Protein AF-A0A537HXJ0-F1 (afdb_monomer_lite)

Structure (mmCIF, N/CA/C/O backbone):
data_AF-A0A537HXJ0-F1
#
_entry.id   AF-A0A537HXJ0-F1
#
loop_
_atom_site.group_PDB
_atom_site.id
_atom_site.type_symbol
_atom_site.label_atom_id
_atom_site.label_alt_id
_atom_site.label_comp_id
_atom_site.label_asym_id
_atom_site.label_entity_id
_atom_site.label_seq_id
_atom_site.pdbx_PDB_ins_code
_atom_site.Cartn_x
_atom_site.Cartn_y
_atom_site.Cartn_z
_atom_site.occupancy
_atom_site.B_iso_or_equiv
_atom_site.auth_seq_id
_atom_site.auth_comp_id
_atom_site.auth_asym_id
_atom_site.auth_atom_id
_atom_site.pdbx_PDB_model_num
ATOM 1 N N . MET A 1 1 ? 17.131 22.274 -21.277 1.00 43.19 1 MET A N 1
ATOM 2 C CA . MET A 1 1 ? 16.135 21.295 -21.761 1.00 43.19 1 MET A CA 1
ATOM 3 C C . MET A 1 1 ? 15.033 21.172 -20.730 1.00 43.19 1 MET A C 1
ATOM 5 O O . MET A 1 1 ? 15.291 20.719 -19.618 1.00 43.19 1 MET A O 1
ATOM 9 N N . SER A 1 2 ? 13.855 21.678 -21.082 1.0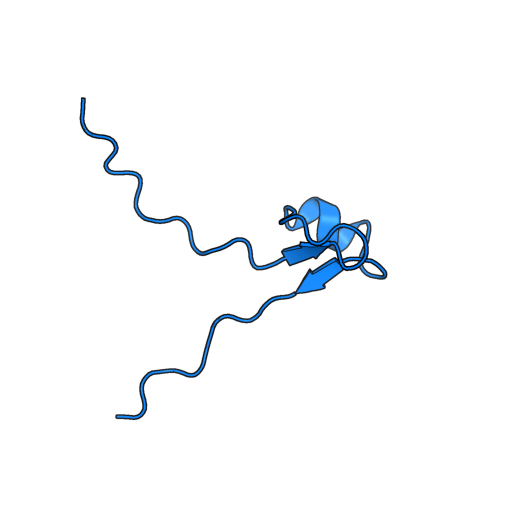0 50.34 2 SER A N 1
ATOM 10 C CA . SER A 1 2 ? 12.665 21.734 -20.242 1.00 50.34 2 SER A CA 1
ATOM 11 C C . SER A 1 2 ? 12.287 20.357 -19.710 1.00 50.34 2 SER A C 1
ATOM 13 O O . SER A 1 2 ? 12.053 19.423 -20.474 1.00 50.34 2 SER A O 1
ATOM 15 N N . LYS A 1 3 ? 12.204 20.225 -18.386 1.00 57.28 3 LYS A N 1
ATOM 16 C CA . LYS A 1 3 ? 11.475 19.126 -17.751 1.00 57.28 3 LYS A CA 1
ATOM 17 C C . LYS A 1 3 ? 10.047 19.600 -17.512 1.00 57.28 3 LYS A C 1
ATOM 19 O O . LYS A 1 3 ? 9.615 19.704 -16.372 1.00 57.28 3 LYS A O 1
ATOM 24 N N . ASP A 1 4 ? 9.304 19.836 -18.593 1.00 58.06 4 ASP A N 1
ATOM 25 C CA . ASP A 1 4 ? 7.836 19.875 -18.568 1.00 58.06 4 ASP A CA 1
ATOM 26 C C . ASP A 1 4 ? 7.306 18.452 -18.340 1.00 58.06 4 ASP A C 1
ATOM 28 O O . ASP A 1 4 ? 6.589 17.860 -19.148 1.00 58.06 4 ASP A O 1
ATOM 32 N N . LYS A 1 5 ? 7.705 17.839 -17.224 1.00 56.62 5 LYS A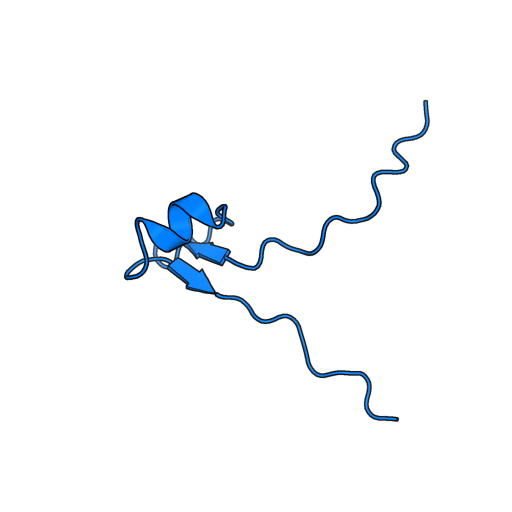 N 1
ATOM 33 C CA . LYS A 1 5 ? 7.094 16.611 -16.748 1.00 56.62 5 LYS A CA 1
ATOM 34 C C . LYS A 1 5 ? 5.810 17.070 -16.074 1.00 56.62 5 LYS A C 1
ATOM 36 O O . LYS A 1 5 ? 5.831 17.401 -14.892 1.00 56.62 5 LYS A O 1
ATOM 41 N N . LYS A 1 6 ? 4.716 17.159 -16.851 1.00 51.78 6 LYS A N 1
ATOM 42 C CA . LYS A 1 6 ? 3.344 17.278 -16.318 1.00 51.78 6 LYS A CA 1
ATOM 43 C C . LYS A 1 6 ? 3.287 16.450 -15.031 1.00 51.78 6 LYS A C 1
ATOM 45 O O . LYS A 1 6 ? 3.706 15.290 -15.112 1.00 51.78 6 LYS A O 1
ATOM 50 N N . PRO A 1 7 ? 2.857 16.996 -13.878 1.00 54.66 7 PRO A N 1
ATOM 51 C CA . PRO A 1 7 ? 2.868 16.240 -12.637 1.00 54.66 7 PRO A CA 1
ATOM 52 C C . PRO A 1 7 ? 2.020 14.994 -12.869 1.00 54.66 7 PRO A C 1
ATOM 54 O O . PRO A 1 7 ? 0.801 15.070 -13.026 1.00 54.66 7 PRO A O 1
ATOM 57 N N . SER A 1 8 ? 2.681 13.842 -13.005 1.00 58.09 8 SER A N 1
ATOM 58 C CA . SER A 1 8 ? 1.992 12.564 -13.026 1.00 58.09 8 SER A CA 1
ATOM 59 C C . SER A 1 8 ? 1.178 12.519 -11.740 1.00 58.09 8 SER A C 1
ATOM 61 O O . SER A 1 8 ? 1.741 12.878 -10.699 1.00 58.09 8 SER A O 1
ATOM 63 N N . PRO A 1 9 ? -0.114 12.144 -11.791 1.00 64.56 9 PRO A N 1
ATOM 64 C CA . PRO A 1 9 ? -0.939 12.109 -10.595 1.00 64.56 9 PRO A CA 1
ATOM 65 C C . PRO A 1 9 ? -0.184 11.346 -9.505 1.00 64.56 9 PRO A C 1
ATOM 67 O O . PRO A 1 9 ? 0.485 10.357 -9.841 1.00 64.56 9 PRO A O 1
ATOM 70 N N . PRO A 1 10 ? -0.242 11.811 -8.243 1.00 65.75 10 PRO A N 1
ATOM 71 C CA . PRO A 1 10 ? 0.466 11.151 -7.164 1.00 65.75 10 PRO A CA 1
ATOM 72 C C . PRO A 1 10 ? 0.131 9.654 -7.201 1.00 65.75 10 PRO A C 1
ATOM 74 O O . PRO A 1 10 ? -1.015 9.285 -7.504 1.00 65.75 10 PRO A O 1
ATOM 77 N N . PRO A 1 11 ? 1.132 8.780 -7.006 1.00 68.75 11 PRO A N 1
ATOM 78 C CA . PRO A 1 11 ? 0.906 7.347 -6.971 1.00 68.75 11 PRO A CA 1
ATOM 79 C C . PRO A 1 11 ? -0.211 7.048 -5.974 1.00 68.75 11 PRO A C 1
ATOM 81 O O . PRO A 1 11 ? -0.096 7.302 -4.783 1.00 68.75 11 PRO A O 1
ATOM 84 N N . LYS A 1 12 ? -1.317 6.512 -6.493 1.00 81.81 12 LYS A N 1
ATOM 85 C CA . LYS A 1 12 ? -2.526 6.207 -5.718 1.00 81.81 12 LYS A CA 1
ATOM 86 C C . LYS A 1 12 ? -2.342 5.024 -4.779 1.00 81.81 12 LYS A C 1
ATOM 88 O O . LYS A 1 12 ? -3.325 4.562 -4.229 1.00 81.81 12 LYS A O 1
ATOM 93 N N . TYR A 1 13 ? -1.151 4.449 -4.689 1.00 89.00 13 TYR A N 1
ATOM 94 C CA . TYR A 1 13 ? -0.913 3.220 -3.956 1.00 89.00 13 TYR A CA 1
ATOM 95 C C . TYR A 1 13 ? 0.323 3.388 -3.095 1.00 89.00 13 TYR A C 1
ATOM 97 O O . TYR A 1 13 ? 1.368 3.836 -3.574 1.00 89.00 13 TYR A O 1
ATOM 105 N N . ARG A 1 14 ? 0.188 3.030 -1.827 1.00 91.00 14 ARG A N 1
ATOM 106 C CA . ARG A 1 14 ? 1.223 3.167 -0.818 1.00 91.00 14 ARG A CA 1
ATOM 107 C C . ARG A 1 14 ? 1.298 1.883 -0.014 1.00 91.00 14 ARG A C 1
ATOM 109 O O . ARG A 1 14 ? 0.272 1.361 0.403 1.00 91.00 14 ARG A O 1
ATOM 116 N N . ASP A 1 15 ? 2.496 1.358 0.154 1.00 89.75 15 ASP A N 1
ATOM 117 C CA . ASP A 1 15 ? 2.736 0.195 0.994 1.00 89.75 15 ASP A CA 1
ATOM 118 C C . ASP A 1 15 ? 2.435 0.569 2.456 1.00 89.75 15 ASP A C 1
ATOM 120 O O . ASP A 1 15 ? 2.896 1.602 2.944 1.00 89.75 15 ASP A O 1
ATOM 124 N N . ALA A 1 16 ? 1.588 -0.220 3.112 1.00 89.25 16 ALA A N 1
ATOM 125 C CA . ALA A 1 16 ? 1.080 0.027 4.458 1.00 89.25 16 ALA A CA 1
ATOM 126 C C . ALA A 1 16 ? 2.174 -0.140 5.517 1.00 89.25 16 ALA A C 1
ATOM 128 O O . ALA A 1 16 ? 2.146 0.548 6.534 1.00 89.25 16 ALA A O 1
ATOM 129 N N . ASP A 1 17 ? 3.132 -1.031 5.258 1.00 89.38 17 ASP A N 1
ATO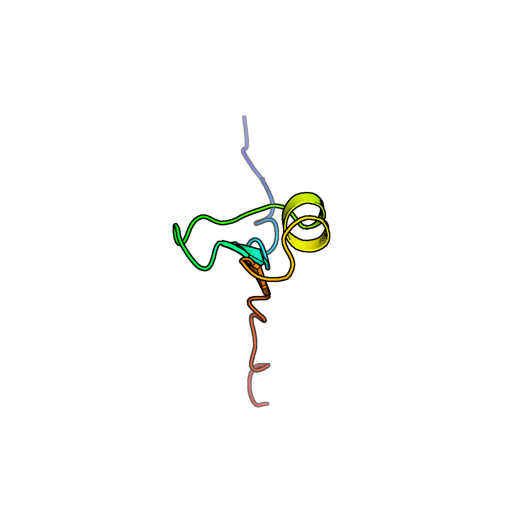M 130 C CA . ASP A 1 17 ? 4.189 -1.379 6.201 1.00 89.38 17 ASP A CA 1
ATOM 131 C C . ASP A 1 17 ? 5.349 -0.379 6.127 1.00 89.38 17 ASP A C 1
ATOM 133 O O . ASP A 1 17 ? 5.782 0.171 7.137 1.00 89.38 17 ASP A O 1
ATOM 13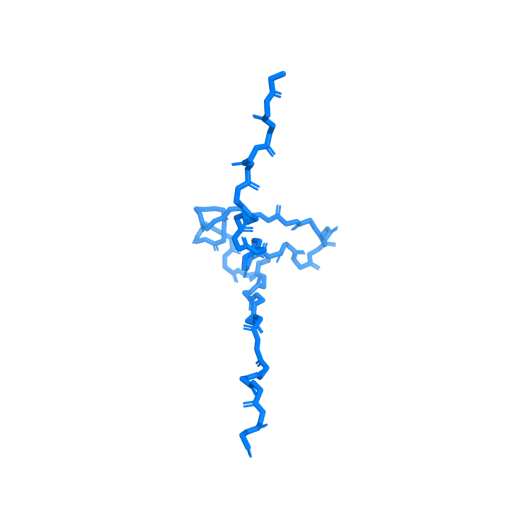7 N N . SER A 1 18 ? 5.850 -0.105 4.920 1.00 89.94 18 SER A N 1
ATOM 138 C CA . SER A 1 18 ? 7.005 0.779 4.705 1.00 89.94 18 SER A CA 1
ATOM 139 C C . SER A 1 18 ? 6.635 2.241 4.456 1.00 89.94 18 SER A C 1
ATOM 141 O O . SER A 1 18 ? 7.499 3.118 4.506 1.00 89.94 18 SER A O 1
ATOM 143 N N . GLY A 1 19 ? 5.375 2.527 4.122 1.00 87.69 19 GLY A N 1
ATOM 144 C CA . GLY A 1 19 ? 4.938 3.866 3.741 1.00 87.69 19 GLY A CA 1
ATOM 145 C C . GLY A 1 19 ? 5.525 4.348 2.411 1.00 87.69 19 GLY A C 1
ATOM 146 O O . GLY A 1 19 ? 5.479 5.550 2.139 1.00 87.69 19 GLY A O 1
ATOM 147 N N . GLN A 1 20 ? 6.079 3.467 1.576 1.00 89.50 20 GLN A N 1
ATOM 148 C CA . GLN A 1 20 ? 6.596 3.830 0.256 1.00 89.50 20 GLN A CA 1
ATOM 149 C C . GLN A 1 20 ? 5.491 3.828 -0.796 1.00 89.50 20 GLN A C 1
ATOM 151 O O . GLN A 1 20 ? 4.580 3.006 -0.767 1.00 89.50 20 GLN A O 1
ATOM 156 N N . TYR A 1 21 ? 5.579 4.738 -1.764 1.00 88.81 21 TYR A N 1
ATOM 157 C CA . TYR A 1 21 ? 4.656 4.725 -2.890 1.00 88.81 21 TYR A CA 1
ATOM 158 C C . TYR A 1 21 ? 5.017 3.623 -3.876 1.00 88.81 21 TYR A C 1
ATOM 160 O O . TYR A 1 21 ? 6.155 3.514 -4.335 1.00 88.81 21 TYR A O 1
ATOM 168 N N . VAL A 1 22 ? 4.013 2.839 -4.241 1.00 88.62 22 VAL A N 1
ATOM 169 C CA . VAL A 1 22 ? 4.160 1.658 -5.083 1.00 88.62 22 VAL A CA 1
ATOM 170 C C . VAL A 1 22 ? 3.324 1.793 -6.349 1.00 88.62 22 VAL A C 1
ATOM 172 O O . VAL A 1 22 ? 2.404 2.606 -6.460 1.00 88.62 22 VAL A O 1
ATOM 175 N N . LYS A 1 23 ? 3.680 1.005 -7.362 1.00 88.50 23 LYS A N 1
ATOM 176 C CA . LYS A 1 23 ? 2.910 0.935 -8.606 1.00 88.50 23 LYS A CA 1
ATOM 177 C C . LYS A 1 23 ? 1.667 0.079 -8.407 1.00 88.50 23 LYS A C 1
ATOM 179 O O . LYS A 1 23 ? 1.603 -0.757 -7.510 1.00 88.50 23 LYS A O 1
ATOM 184 N N . LYS A 1 24 ? 0.708 0.240 -9.316 1.00 85.81 24 LYS A N 1
ATOM 185 C CA . LYS A 1 24 ? -0.525 -0.542 -9.300 1.00 85.81 24 LYS A CA 1
ATOM 186 C C . LYS A 1 24 ? -0.271 -2.052 -9.402 1.00 85.81 24 LYS A C 1
ATOM 188 O O . LYS A 1 24 ? -0.873 -2.791 -8.645 1.00 85.81 24 LYS A O 1
ATOM 193 N N . ASP A 1 25 ? 0.687 -2.494 -10.219 1.00 89.31 25 ASP A N 1
ATOM 194 C CA . ASP A 1 25 ? 1.018 -3.925 -10.331 1.00 89.31 25 ASP A CA 1
ATOM 195 C C . ASP A 1 25 ? 1.501 -4.532 -9.007 1.00 89.31 25 ASP A C 1
ATOM 197 O O . ASP A 1 25 ? 1.242 -5.697 -8.717 1.00 89.31 25 ASP A O 1
ATOM 201 N N . TYR A 1 26 ? 2.215 -3.743 -8.198 1.00 90.31 26 TYR A N 1
ATOM 202 C CA . TYR A 1 26 ? 2.613 -4.165 -6.859 1.00 90.31 26 TYR A CA 1
ATOM 203 C C . TYR A 1 26 ? 1.396 -4.200 -5.935 1.00 90.31 26 TYR A C 1
ATOM 205 O O . TYR A 1 26 ? 1.198 -5.191 -5.247 1.00 90.31 26 TYR A O 1
ATOM 213 N N . ALA A 1 27 ? 0.538 -3.178 -5.987 1.00 88.94 27 ALA A N 1
ATOM 214 C CA . ALA A 1 27 ? -0.708 -3.148 -5.223 1.00 88.94 27 ALA A CA 1
ATOM 215 C C . ALA A 1 27 ? -1.618 -4.352 -5.520 1.00 88.94 27 ALA A C 1
ATOM 217 O O . ALA A 1 27 ? -2.199 -4.924 -4.604 1.00 88.94 27 ALA A O 1
ATOM 218 N N . ASP A 1 28 ? -1.705 -4.760 -6.787 1.00 90.12 28 ASP A N 1
ATOM 219 C CA . ASP A 1 28 ? -2.529 -5.888 -7.227 1.00 90.12 28 ASP A CA 1
ATOM 220 C C . ASP A 1 28 ? -1.943 -7.237 -6.761 1.00 90.12 28 ASP A C 1
ATOM 222 O O . ASP A 1 28 ? -2.690 -8.160 -6.440 1.00 90.12 28 ASP A O 1
ATOM 226 N N . LYS A 1 29 ? -0.609 -7.351 -6.661 1.00 94.75 29 LYS A N 1
ATOM 227 C CA . LYS A 1 29 ? 0.082 -8.525 -6.086 1.00 94.75 29 LYS A CA 1
ATOM 228 C C . LYS A 1 29 ? 0.070 -8.540 -4.556 1.00 94.75 29 LYS A C 1
ATOM 230 O O . LYS A 1 29 ? 0.066 -9.612 -3.955 1.00 94.75 29 LYS A O 1
ATOM 235 N N . HIS A 1 30 ? 0.050 -7.363 -3.937 1.00 91.88 30 HIS A N 1
ATOM 236 C CA . HIS A 1 30 ? 0.129 -7.153 -2.493 1.00 91.88 30 HIS A CA 1
ATOM 237 C C . HIS A 1 30 ? -1.083 -6.369 -1.959 1.00 91.88 30 HIS A C 1
ATOM 239 O O . HIS A 1 30 ? -0.916 -5.348 -1.288 1.00 91.88 30 HIS A O 1
ATOM 245 N N . PRO A 1 31 ? -2.325 -6.840 -2.190 1.00 88.69 31 PRO A N 1
ATOM 246 C CA . PRO A 1 31 ? -3.525 -6.091 -1.817 1.00 88.69 31 PRO A CA 1
ATOM 247 C C . PRO A 1 31 ? -3.718 -5.988 -0.299 1.00 88.69 31 PRO A C 1
ATOM 249 O O . PRO A 1 31 ? -4.455 -5.131 0.172 1.00 88.69 31 PRO A O 1
ATOM 252 N N . LYS A 1 32 ? -3.065 -6.866 0.474 1.00 91.94 32 LYS A N 1
ATOM 253 C CA . LYS A 1 32 ? -3.128 -6.876 1.943 1.00 91.94 32 LYS A CA 1
ATOM 254 C C . LYS A 1 32 ? -2.213 -5.837 2.589 1.00 91.94 32 LYS A C 1
ATOM 256 O O . LYS A 1 32 ? -2.535 -5.351 3.664 1.00 91.94 32 LYS A O 1
ATOM 261 N N . THR A 1 33 ? -1.093 -5.519 1.940 1.00 93.00 33 THR A N 1
ATOM 262 C CA . THR A 1 33 ? -0.065 -4.600 2.455 1.00 93.00 33 THR A CA 1
ATOM 263 C C . THR A 1 33 ? 0.019 -3.323 1.628 1.00 93.00 33 THR A C 1
ATOM 265 O O . THR A 1 33 ? 0.946 -2.545 1.791 1.00 93.00 33 THR A O 1
ATOM 268 N N . THR A 1 34 ? -0.941 -3.075 0.733 1.00 92.81 34 THR A N 1
ATOM 269 C CA . THR A 1 34 ? -0.985 -1.853 -0.073 1.00 92.81 34 THR A CA 1
ATOM 270 C C . THR A 1 34 ? -2.297 -1.114 0.141 1.00 92.81 34 THR A C 1
ATOM 272 O O . THR A 1 34 ? -3.381 -1.656 -0.058 1.00 92.81 34 THR A O 1
ATOM 275 N N . VAL A 1 35 ? -2.195 0.163 0.487 1.00 90.19 35 VAL A N 1
ATOM 276 C CA . VAL A 1 35 ? -3.309 1.096 0.640 1.00 90.19 35 VAL A CA 1
ATOM 277 C C . VAL A 1 35 ? -3.488 1.880 -0.650 1.00 90.19 35 VAL A C 1
ATOM 279 O O . VAL A 1 35 ? -2.527 2.406 -1.211 1.00 90.19 35 VAL A O 1
ATOM 282 N N . LYS A 1 36 ? -4.733 1.985 -1.124 1.00 87.25 36 LYS A N 1
ATOM 283 C CA . LYS A 1 36 ? -5.079 2.860 -2.244 1.00 87.25 36 LYS A CA 1
ATOM 284 C C . LYS A 1 36 ? -5.444 4.251 -1.726 1.00 87.25 36 LYS A C 1
ATOM 286 O O . LYS A 1 36 ? -6.536 4.451 -1.205 1.00 87.25 36 LYS A O 1
ATOM 291 N N . GLU A 1 37 ? -4.556 5.213 -1.922 1.00 80.31 37 GLU A N 1
ATOM 292 C CA . GLU A 1 37 ? -4.774 6.617 -1.593 1.00 80.31 37 GLU A CA 1
ATOM 293 C C . GLU A 1 37 ? -5.681 7.261 -2.654 1.00 80.31 37 GLU A C 1
ATOM 295 O O . GLU A 1 37 ? -5.338 7.396 -3.836 1.00 80.31 37 GLU A O 1
ATOM 300 N N . THR A 1 38 ? -6.892 7.635 -2.245 1.00 70.00 38 THR A N 1
ATOM 301 C CA . THR A 1 38 ? -7.793 8.468 -3.043 1.00 70.00 38 THR A CA 1
ATOM 302 C C . THR A 1 38 ? -7.562 9.932 -2.718 1.00 70.00 38 THR A C 1
ATOM 304 O O . THR A 1 38 ? -8.070 10.458 -1.734 1.00 70.00 38 THR A O 1
ATOM 307 N N . ASP A 1 39 ? -6.837 10.603 -3.602 1.00 64.88 39 ASP A N 1
ATOM 308 C CA . ASP A 1 39 ? -6.752 12.057 -3.633 1.00 64.88 39 ASP A CA 1
ATOM 309 C C . ASP A 1 39 ? -8.123 12.611 -4.061 1.00 64.88 39 ASP A C 1
ATOM 311 O O . ASP A 1 39 ? -8.453 12.555 -5.251 1.00 64.88 39 ASP A O 1
ATOM 315 N N . LYS A 1 40 ? -8.986 12.992 -3.104 1.00 62.06 40 LYS A N 1
ATOM 316 C CA . LYS A 1 40 ? -9.973 14.092 -3.226 1.00 62.06 40 LYS A CA 1
ATOM 317 C C . LYS A 1 40 ? -10.922 14.173 -2.033 1.00 62.06 40 LYS A C 1
ATOM 319 O O . LYS A 1 40 ? -11.534 13.183 -1.643 1.00 62.06 40 LYS A O 1
ATOM 324 N N . PRO A 1 41 ? -11.248 15.407 -1.640 1.00 53.53 41 PRO A N 1
ATOM 325 C CA . PRO A 1 41 ? -12.533 15.914 -2.116 1.00 53.53 41 PRO A CA 1
ATOM 326 C C . PRO A 1 41 ? -12.374 16.980 -3.210 1.00 53.53 41 PRO A C 1
ATOM 328 O O . PRO A 1 41 ? -11.462 17.800 -3.196 1.00 53.53 41 PRO A O 1
ATOM 331 N N . LYS A 1 42 ? -13.282 16.936 -4.198 1.00 62.53 42 LYS A N 1
ATOM 332 C CA . LYS A 1 42 ? -13.467 17.983 -5.220 1.00 62.53 42 LYS A CA 1
ATOM 333 C C . LYS A 1 42 ? -13.601 19.359 -4.542 1.00 62.53 42 LYS A C 1
ATOM 335 O O . LYS A 1 42 ? -14.231 19.416 -3.485 1.00 62.53 42 LYS A O 1
ATOM 340 N N . PRO A 1 43 ? -13.107 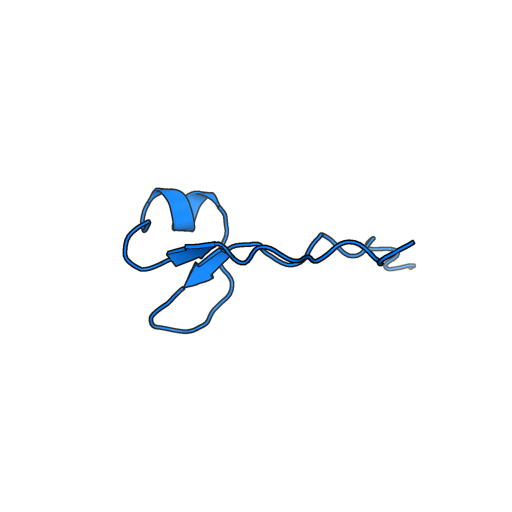20.454 -5.158 1.00 66.94 43 PRO A N 1
ATOM 341 C CA . PRO A 1 43 ? -13.382 21.794 -4.654 1.00 66.94 43 PRO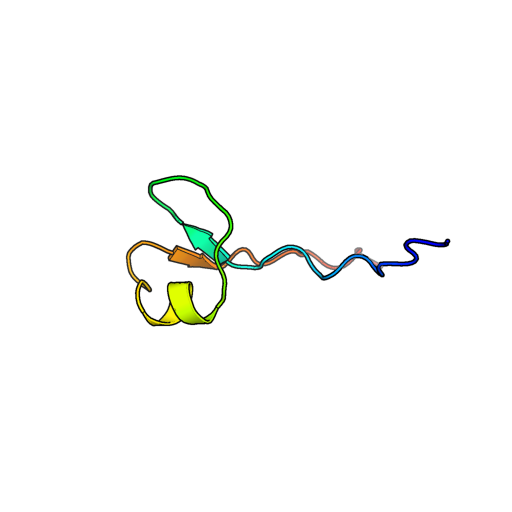 A CA 1
ATOM 342 C C . PRO A 1 43 ? -14.900 21.969 -4.540 1.00 66.94 43 PRO A C 1
ATOM 344 O O . PRO A 1 43 ? -15.634 21.690 -5.494 1.00 66.94 43 PRO A O 1
ATOM 347 N N . ARG A 1 44 ? -15.364 22.340 -3.342 1.00 71.50 44 ARG A N 1
ATOM 348 C CA . ARG A 1 44 ? -16.771 22.679 -3.109 1.00 71.50 44 ARG A CA 1
ATOM 349 C C . ARG A 1 44 ? -17.029 23.959 -3.911 1.00 71.50 44 ARG A C 1
ATOM 351 O O . ARG A 1 44 ? -16.276 24.917 -3.761 1.00 71.50 44 ARG A O 1
ATOM 358 N N . LYS A 1 45 ? -17.977 23.874 -4.847 1.00 66.12 45 LYS A N 1
ATOM 359 C CA . LYS A 1 45 ? -18.356 24.950 -5.768 1.00 66.12 45 LYS A CA 1
ATOM 360 C C . LYS A 1 45 ? -19.138 26.031 -5.033 1.00 66.12 45 LYS A C 1
ATOM 362 O O . LYS A 1 45 ? -19.856 25.649 -4.082 1.00 66.12 45 LYS A O 1
#

pLDDT: mean 77.0, std 15.18, range [43.19, 94.75]

Radius of gyration: 13.72 Å; chains: 1; bounding box: 34×34×28 Å

Sequence (45 aa):
MSKDKKPSPPPKYRDADSGQYVKKDYADKHPKTTVKETDKPKPRK

Foldseek 3Di:
DDPPVPPDPQQQKAFQPPRHRDHVVVCVVCVPRIHGHDPDDDPDD

Secondary structure (DSSP, 8-state):
-------PPPPSEEETTT--B--HHHHHH-TTTEEE-----PPP-